Protein AF-A0A3C0QBR5-F1 (afdb_monomer_lite)

Fold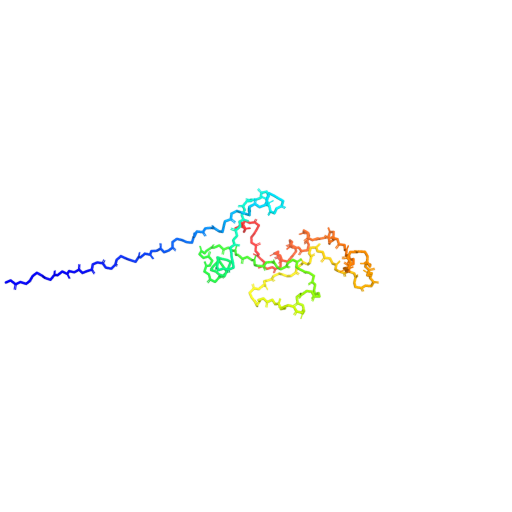seek 3Di:
DDDDDDPPPDDPPPDPDFDDADPDPVPADPVNHGHDPVRLVCCLVPVVPADDAAEAQDEPVCCVPVPDDPSHQYYHHQKYFDPVAADPVVRDTDIDGDPCRVVRVVVSCVVVVHDPPRD

Secondary structure (DSSP, 8-state):
------------------PPPPSSGGG--SS-----HHHHHHHHH--TT-----EE-S-HHHHHHH---TT--EE--SEEEEEEEEETTTTEEEEEE-TTHHHHHHHHHHHTT--TT--

Structure (mmCIF, N/CA/C/O backbone):
data_AF-A0A3C0QBR5-F1
#
_entry.id   AF-A0A3C0QBR5-F1
#
loop_
_atom_site.group_PDB
_atom_site.id
_atom_site.type_symbol
_atom_site.label_atom_id
_atom_site.label_alt_id
_atom_site.label_comp_id
_atom_site.label_asym_id
_atom_site.label_entity_id
_atom_site.label_seq_id
_atom_site.pdbx_PDB_ins_code
_atom_site.Cartn_x
_atom_site.Cartn_y
_atom_site.Cartn_z
_atom_site.occupancy
_atom_site.B_iso_or_equiv
_atom_site.auth_seq_id
_atom_site.auth_comp_id
_atom_site.auth_asym_id
_atom_site.auth_atom_id
_atom_site.pdbx_PDB_model_num
ATOM 1 N N . MET A 1 1 ? -1.710 20.778 63.511 1.00 46.84 1 MET A N 1
ATOM 2 C CA . MET A 1 1 ? -1.049 21.032 62.213 1.00 46.84 1 MET A CA 1
ATOM 3 C C . MET A 1 1 ? -0.914 19.700 61.504 1.00 46.84 1 MET A C 1
ATOM 5 O O . MET A 1 1 ? -0.357 18.804 62.113 1.00 46.84 1 MET A O 1
ATOM 9 N N . ASN A 1 2 ? -1.528 19.553 60.327 1.00 38.00 2 ASN A N 1
ATOM 10 C CA . ASN A 1 2 ? -1.091 18.715 59.199 1.00 38.00 2 ASN A CA 1
ATOM 11 C C . ASN A 1 2 ? -2.215 18.729 58.156 1.00 38.00 2 ASN A C 1
ATOM 13 O O . ASN A 1 2 ? -3.231 18.056 58.305 1.00 38.00 2 ASN A O 1
ATOM 17 N N . ARG A 1 3 ? -2.066 19.579 57.135 1.00 47.16 3 ARG A N 1
ATOM 18 C CA . ARG A 1 3 ? -2.972 19.611 55.985 1.00 47.16 3 ARG A CA 1
ATOM 19 C C . ARG A 1 3 ? -2.566 18.477 55.044 1.00 47.16 3 ARG A C 1
ATOM 21 O O . ARG A 1 3 ? -1.449 18.495 54.538 1.00 47.16 3 ARG A O 1
ATOM 28 N N . LEU A 1 4 ? -3.453 17.504 54.829 1.00 48.16 4 LEU A N 1
ATOM 29 C CA . LEU A 1 4 ? -3.306 16.521 53.755 1.00 48.16 4 LEU A CA 1
ATOM 30 C C . LEU A 1 4 ? -3.374 17.261 52.411 1.00 48.16 4 LEU A C 1
ATOM 32 O O . LEU A 1 4 ? -4.413 17.814 52.053 1.00 48.16 4 LEU A O 1
ATOM 36 N N . ILE A 1 5 ? -2.264 17.282 51.676 1.00 53.81 5 ILE A N 1
ATOM 37 C CA . ILE A 1 5 ? -2.227 17.712 50.278 1.00 53.81 5 ILE A CA 1
ATOM 38 C C . ILE A 1 5 ? -2.659 16.505 49.444 1.00 53.81 5 ILE A C 1
ATOM 40 O O . ILE A 1 5 ? -1.932 15.520 49.349 1.00 53.81 5 ILE A O 1
ATOM 44 N N . THR A 1 6 ? -3.861 16.564 48.873 1.00 54.72 6 THR A N 1
ATOM 45 C CA . THR A 1 6 ? -4.306 15.589 47.868 1.00 54.72 6 THR A CA 1
ATOM 46 C C . THR A 1 6 ? -3.689 16.000 46.536 1.00 54.72 6 THR A C 1
ATOM 48 O O . THR A 1 6 ? -4.046 17.039 45.985 1.00 54.72 6 THR A O 1
ATOM 51 N N . LEU A 1 7 ? -2.717 15.226 46.051 1.00 55.56 7 LEU A N 1
ATOM 52 C CA . L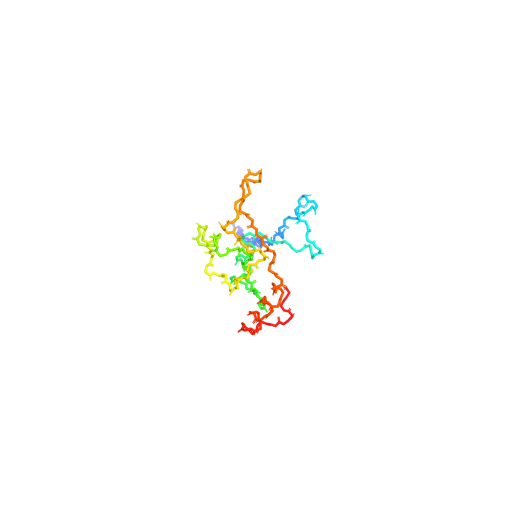EU A 1 7 ? -2.104 15.436 44.743 1.00 55.56 7 LEU A CA 1
ATOM 53 C C . LEU A 1 7 ? -3.091 14.943 43.673 1.00 55.56 7 LEU A C 1
ATOM 55 O O . LEU A 1 7 ? -3.288 13.740 43.509 1.00 55.56 7 LEU A O 1
ATOM 59 N N . LEU A 1 8 ? -3.757 15.873 42.990 1.00 53.94 8 LEU A N 1
ATOM 60 C CA . LEU A 1 8 ? -4.641 15.568 41.868 1.00 53.94 8 LEU A CA 1
ATOM 61 C C . LEU A 1 8 ? -3.769 15.136 40.677 1.00 53.94 8 LEU A C 1
ATOM 63 O O . LEU A 1 8 ? -3.138 15.969 40.028 1.00 53.94 8 LEU A O 1
ATOM 67 N N . LEU A 1 9 ? -3.689 13.830 40.421 1.00 52.75 9 LEU A N 1
ATOM 68 C CA . LEU A 1 9 ? -3.004 13.287 39.252 1.00 52.75 9 LEU A CA 1
ATOM 69 C C . LEU A 1 9 ? -3.890 13.543 38.022 1.00 52.75 9 LEU A C 1
ATOM 71 O O . LEU A 1 9 ? -4.838 12.804 37.770 1.00 52.75 9 LEU A O 1
ATOM 75 N N . VAL A 1 10 ? -3.627 14.626 37.290 1.00 58.53 10 VAL A N 1
ATOM 76 C CA . VAL A 1 10 ? -4.277 14.883 35.998 1.00 58.53 10 VAL A CA 1
ATOM 77 C C . VAL A 1 10 ? -3.637 13.946 34.970 1.00 58.53 10 VAL A C 1
ATOM 79 O O . VAL A 1 10 ? -2.427 14.049 34.750 1.00 58.53 10 VAL A O 1
ATOM 82 N N . PRO A 1 11 ? -4.385 13.023 34.341 1.00 56.16 11 PRO A N 1
ATOM 83 C CA . PRO A 1 11 ? -3.838 12.237 33.249 1.00 56.16 11 PRO A CA 1
ATOM 84 C C . PRO A 1 11 ? -3.589 13.182 32.069 1.00 56.16 11 PRO A C 1
ATOM 86 O O . PRO A 1 11 ? -4.525 13.772 31.530 1.00 56.16 11 PRO A O 1
ATOM 89 N N . LEU A 1 12 ? -2.323 13.352 31.674 1.00 55.81 12 LEU A N 1
ATOM 90 C CA . LEU A 1 12 ? -2.004 13.958 30.386 1.00 55.81 12 LEU A CA 1
ATOM 91 C C . LEU A 1 12 ? -2.495 12.997 29.301 1.00 55.81 12 LEU A C 1
ATOM 93 O O . LEU A 1 12 ? -1.846 11.994 29.007 1.00 55.81 12 LEU A O 1
ATOM 97 N N . ALA A 1 13 ? -3.652 13.297 28.717 1.00 54.62 13 ALA A N 1
ATOM 98 C CA . ALA A 1 13 ? -4.050 12.697 27.459 1.00 54.62 13 ALA A CA 1
ATOM 99 C C . ALA A 1 13 ? -3.078 13.205 26.385 1.00 54.62 13 ALA A C 1
ATOM 101 O O . ALA A 1 13 ? -3.164 14.356 25.954 1.00 54.62 13 ALA A O 1
ATOM 102 N N . PHE A 1 14 ? -2.119 12.369 25.986 1.00 54.34 14 PHE A N 1
ATOM 103 C CA . PHE A 1 14 ? -1.364 12.593 24.758 1.00 54.34 14 PHE A CA 1
ATOM 104 C C . PHE A 1 14 ? -2.369 12.538 23.607 1.00 54.34 14 PHE A C 1
ATOM 106 O O . PHE A 1 14 ? -2.806 11.463 23.208 1.00 54.34 14 PHE A O 1
ATOM 113 N N . SER A 1 15 ? -2.788 13.704 23.118 1.00 54.41 15 SER A N 1
ATOM 114 C CA . SER A 1 15 ? -3.478 13.774 21.834 1.00 54.41 15 SER A CA 1
ATOM 115 C C . SER A 1 15 ? -2.481 13.312 20.778 1.00 54.41 15 SER A C 1
ATOM 117 O O . SER A 1 15 ? -1.377 13.855 20.713 1.00 54.41 15 SER A O 1
ATOM 119 N N . ALA A 1 16 ? -2.840 12.288 20.005 1.00 56.56 16 ALA A N 1
ATOM 120 C CA . ALA A 1 16 ? -2.078 11.900 18.829 1.00 56.56 16 ALA A CA 1
ATOM 121 C C . ALA A 1 16 ? -1.957 13.135 17.923 1.00 56.56 16 ALA A C 1
ATOM 123 O O . ALA A 1 16 ? -2.964 13.689 17.477 1.00 56.56 16 ALA A O 1
ATOM 124 N N . ILE A 1 17 ? -0.734 13.637 17.752 1.00 60.59 17 ILE A N 1
ATOM 125 C CA . ILE A 1 17 ? -0.453 14.693 16.785 1.00 60.59 17 ILE A CA 1
ATOM 126 C C . ILE A 1 17 ? -0.349 13.990 15.440 1.00 60.59 17 ILE A C 1
ATOM 128 O O . ILE A 1 17 ? 0.589 13.218 15.268 1.00 60.59 17 ILE A O 1
ATOM 132 N N . ALA A 1 18 ? -1.295 14.291 14.542 1.00 74.62 18 ALA A N 1
ATOM 133 C CA . ALA A 1 18 ? -1.298 13.835 13.155 1.00 74.62 18 ALA A CA 1
ATOM 134 C C . ALA A 1 18 ? 0.103 13.941 12.540 1.00 74.62 18 ALA A C 1
ATOM 136 O O . ALA A 1 18 ? 0.770 14.963 12.731 1.00 74.62 18 ALA A O 1
ATOM 137 N N . ALA A 1 19 ? 0.527 12.925 11.786 1.00 85.31 19 ALA A N 1
ATOM 138 C CA . ALA A 1 19 ? 1.824 12.946 11.122 1.00 85.31 19 ALA A CA 1
ATOM 139 C C . ALA A 1 19 ? 2.083 14.248 10.349 1.00 85.31 19 ALA A C 1
ATOM 141 O O . ALA A 1 19 ? 1.211 14.783 9.654 1.00 85.31 19 ALA A O 1
ATOM 142 N N . ASP A 1 20 ? 3.327 14.720 10.431 1.00 89.56 20 ASP A N 1
ATOM 143 C CA . ASP A 1 20 ? 3.760 15.913 9.721 1.00 89.56 20 ASP A CA 1
ATOM 144 C C . ASP A 1 20 ? 3.555 15.760 8.210 1.00 89.56 20 ASP A C 1
ATOM 146 O O . ASP A 1 20 ? 3.880 14.739 7.592 1.00 89.56 20 ASP A O 1
ATOM 150 N N . VAL A 1 21 ? 3.055 16.826 7.585 1.00 91.19 21 VAL A N 1
ATOM 151 C CA . VAL A 1 21 ? 2.945 16.893 6.128 1.00 91.19 21 VAL A CA 1
ATOM 152 C C . VAL A 1 21 ? 4.349 16.777 5.521 1.00 91.19 21 VAL A C 1
ATOM 154 O O . VAL A 1 21 ? 5.245 17.521 5.930 1.00 91.19 21 VAL A O 1
ATOM 157 N N . PRO A 1 22 ? 4.561 15.937 4.487 1.00 92.44 22 PRO A N 1
ATOM 158 C CA . PRO A 1 22 ? 5.866 15.805 3.853 1.00 92.44 22 PRO A CA 1
ATOM 159 C C . PRO A 1 22 ? 6.449 17.158 3.421 1.00 92.44 22 PRO A C 1
ATOM 161 O O . PRO A 1 22 ? 5.791 17.949 2.735 1.00 92.44 22 PRO A O 1
ATOM 164 N N . GLU A 1 23 ? 7.712 17.420 3.762 1.00 94.69 23 GLU A N 1
ATOM 165 C CA . GLU A 1 23 ? 8.396 18.667 3.386 1.00 94.69 23 GLU A CA 1
ATOM 166 C C . GLU A 1 23 ? 8.453 18.845 1.862 1.00 94.69 23 GLU A C 1
ATOM 168 O O . GLU A 1 23 ? 8.198 19.927 1.329 1.00 94.69 23 GLU A O 1
ATOM 173 N N . LYS A 1 24 ? 8.724 17.752 1.138 1.00 95.94 24 LYS A N 1
ATOM 174 C CA . LYS A 1 24 ? 8.794 17.740 -0.325 1.00 95.94 24 LYS A CA 1
ATOM 175 C C . LYS A 1 24 ? 7.394 17.762 -0.929 1.00 95.94 24 LYS A C 1
ATOM 177 O O . LYS A 1 24 ? 6.645 16.796 -0.807 1.00 95.94 24 LYS A O 1
ATOM 182 N N . ALA A 1 25 ? 7.086 18.815 -1.685 1.00 94.62 25 ALA A N 1
ATOM 183 C CA . ALA A 1 25 ? 5.796 18.970 -2.359 1.00 94.62 25 ALA A CA 1
ATOM 184 C C . ALA A 1 25 ? 5.438 17.794 -3.289 1.00 94.62 25 ALA A C 1
ATOM 186 O O . ALA A 1 25 ? 4.271 17.432 -3.385 1.00 94.62 25 ALA A O 1
ATOM 187 N N . SER A 1 26 ? 6.429 17.149 -3.918 1.00 94.62 26 SER A N 1
ATOM 188 C CA . SER A 1 26 ? 6.221 15.979 -4.787 1.00 94.62 26 SER A CA 1
ATOM 189 C C . SER A 1 26 ? 5.706 14.733 -4.058 1.00 94.62 26 SER A C 1
ATOM 191 O O . SER A 1 26 ? 5.256 13.800 -4.713 1.00 94.62 26 SER A O 1
ATOM 193 N N . MET A 1 27 ? 5.803 14.699 -2.726 1.00 91.56 27 MET A N 1
ATOM 194 C CA . MET A 1 27 ? 5.330 13.598 -1.880 1.00 91.56 27 MET A CA 1
ATOM 195 C C . MET A 1 27 ? 3.960 13.889 -1.260 1.00 91.56 27 MET A C 1
ATOM 197 O O . MET A 1 27 ? 3.441 13.064 -0.513 1.00 91.56 27 MET A O 1
ATOM 201 N N . ARG A 1 28 ? 3.379 15.065 -1.531 1.00 93.88 28 ARG A N 1
ATOM 202 C CA . ARG A 1 28 ? 2.089 15.452 -0.967 1.00 93.88 28 ARG A CA 1
ATOM 203 C C . ARG A 1 28 ? 0.943 14.917 -1.818 1.00 93.88 28 ARG A C 1
ATOM 205 O O . ARG A 1 28 ? 0.949 15.051 -3.041 1.00 93.88 28 ARG A O 1
ATOM 212 N N . THR A 1 29 ? -0.062 14.339 -1.173 1.00 91.62 29 THR A N 1
ATOM 213 C CA . THR A 1 29 ? -1.296 13.882 -1.818 1.00 91.62 29 THR A CA 1
ATOM 214 C C . THR A 1 29 ? -2.339 15.000 -1.835 1.00 91.62 29 THR A C 1
ATOM 216 O O . THR A 1 29 ? -2.304 15.914 -1.011 1.00 91.62 29 THR A O 1
ATOM 219 N N . LYS A 1 30 ? -3.306 14.923 -2.761 1.00 92.44 30 LYS A N 1
ATOM 220 C CA . LYS A 1 30 ? -4.443 15.863 -2.802 1.00 92.44 30 LYS A CA 1
ATOM 221 C C . LYS A 1 30 ? -5.323 15.777 -1.553 1.00 92.44 30 LYS A C 1
ATOM 223 O O . LYS A 1 30 ? -5.908 16.780 -1.171 1.00 92.44 30 LYS A O 1
ATOM 228 N N . ALA A 1 31 ? -5.417 14.590 -0.953 1.00 90.00 31 ALA A N 1
ATOM 229 C CA . ALA A 1 31 ? -6.196 14.366 0.259 1.00 90.00 31 ALA A CA 1
ATOM 230 C C . ALA A 1 31 ? -5.572 15.059 1.479 1.00 90.00 31 ALA A C 1
ATOM 232 O O . ALA A 1 31 ? -6.293 15.446 2.389 1.00 90.00 31 ALA A O 1
ATOM 233 N N . GLY A 1 32 ? -4.243 15.226 1.505 1.00 91.44 32 GLY A N 1
ATOM 234 C CA . GLY A 1 32 ? -3.554 15.853 2.633 1.00 91.44 32 GLY A CA 1
ATOM 235 C C . GLY A 1 32 ? -3.621 15.045 3.934 1.00 91.44 32 GLY A C 1
ATOM 236 O O . GLY A 1 32 ? -3.307 15.587 4.986 1.00 91.44 32 GLY A O 1
ATOM 237 N N . LEU A 1 33 ? -4.021 13.774 3.856 1.00 90.56 33 LEU A N 1
ATOM 238 C CA . LEU A 1 33 ? -4.102 12.849 4.980 1.00 90.56 33 LEU A CA 1
ATOM 239 C C . LEU A 1 33 ? -2.791 12.068 5.072 1.00 90.56 33 LEU A C 1
ATOM 241 O O . LEU A 1 33 ? -2.418 11.367 4.127 1.00 90.56 33 LEU A O 1
ATOM 245 N N . TYR A 1 34 ? -2.097 12.210 6.196 1.00 92.12 34 TYR A N 1
ATOM 246 C CA . TYR A 1 34 ? -0.862 11.497 6.509 1.00 92.12 34 TYR A CA 1
ATOM 247 C C . TYR A 1 34 ? -0.981 10.920 7.906 1.00 92.12 34 TYR A C 1
ATOM 249 O O . TYR A 1 34 ? -1.614 11.517 8.775 1.00 92.12 34 TYR A O 1
ATOM 257 N N . VAL A 1 35 ? -0.380 9.755 8.095 1.00 92.62 35 VAL A N 1
ATOM 258 C CA . VAL A 1 35 ? -0.370 9.056 9.374 1.00 92.62 35 VAL A CA 1
ATOM 259 C C . VAL A 1 35 ? 0.990 8.368 9.513 1.00 92.62 35 VAL A C 1
ATOM 261 O O . VAL A 1 35 ? 1.560 7.912 8.514 1.00 92.62 35 VAL A O 1
ATOM 264 N N . ASP A 1 36 ? 1.532 8.317 10.725 1.00 93.00 36 ASP A N 1
ATOM 265 C CA . ASP A 1 36 ? 2.777 7.607 11.015 1.00 93.00 36 ASP A CA 1
ATOM 266 C C . ASP A 1 36 ? 2.519 6.127 11.368 1.00 93.00 36 ASP A C 1
ATOM 268 O O . ASP A 1 36 ? 1.384 5.646 11.417 1.00 93.00 36 ASP A O 1
ATOM 272 N N . ALA A 1 37 ? 3.581 5.347 11.583 1.00 92.81 37 ALA A N 1
ATOM 273 C CA . ALA A 1 37 ? 3.435 3.922 11.884 1.00 92.81 37 ALA A CA 1
ATOM 274 C C . ALA A 1 37 ? 2.704 3.644 13.216 1.00 92.81 37 ALA A C 1
ATOM 276 O O . ALA A 1 37 ? 1.966 2.662 13.314 1.00 92.81 37 ALA A O 1
ATOM 277 N N . ARG A 1 38 ? 2.895 4.488 14.239 1.00 93.38 38 ARG A N 1
ATOM 278 C CA . ARG A 1 38 ? 2.220 4.350 15.540 1.00 93.38 38 ARG A CA 1
ATOM 279 C C . ARG A 1 38 ? 0.754 4.734 15.420 1.00 93.38 38 ARG A C 1
ATOM 281 O O . ARG A 1 38 ? -0.092 4.008 15.926 1.00 93.38 38 ARG A O 1
ATOM 288 N N . GLU A 1 39 ? 0.460 5.812 14.702 1.00 91.69 39 GLU A N 1
ATOM 289 C CA . GLU A 1 39 ? -0.909 6.248 14.433 1.00 91.69 39 GLU A CA 1
ATOM 290 C C . GLU A 1 39 ? -1.675 5.205 13.622 1.00 91.69 39 GLU A C 1
ATOM 292 O O . GLU A 1 39 ? -2.780 4.838 14.005 1.00 91.69 39 GLU A O 1
ATOM 297 N N . SER A 1 40 ? -1.064 4.653 12.565 1.00 93.12 40 SER A N 1
ATOM 298 C CA . SER A 1 40 ? -1.641 3.544 11.788 1.00 93.12 40 SER A CA 1
ATOM 299 C C . SER A 1 40 ? -1.997 2.368 12.695 1.00 93.12 40 SER A C 1
ATOM 301 O O . SER A 1 40 ? -3.101 1.832 12.635 1.00 93.12 40 SER A O 1
ATOM 303 N N . HIS A 1 41 ? -1.058 1.970 13.557 1.00 95.00 41 HIS A N 1
ATOM 304 C CA . HIS A 1 41 ? -1.257 0.873 14.493 1.00 95.00 41 HIS A CA 1
ATOM 305 C C . HIS A 1 41 ? -2.386 1.171 15.493 1.00 95.00 41 HIS A C 1
ATOM 307 O O . HIS A 1 41 ? -3.237 0.314 15.733 1.00 95.00 41 HIS A O 1
ATOM 313 N N . ASP A 1 42 ? -2.429 2.376 16.064 1.00 93.62 42 ASP A N 1
ATOM 314 C CA . ASP A 1 42 ? -3.499 2.781 16.978 1.00 93.62 42 ASP A CA 1
ATOM 315 C C . ASP A 1 42 ? -4.859 2.839 16.270 1.00 93.62 42 ASP A C 1
ATOM 317 O O . ASP A 1 42 ? -5.833 2.324 16.810 1.00 93.62 42 ASP A O 1
ATOM 321 N N . MET A 1 43 ? -4.937 3.353 15.038 1.00 91.88 43 MET A N 1
ATOM 322 C CA . MET A 1 43 ? -6.172 3.356 14.243 1.00 91.88 43 MET A CA 1
ATOM 323 C C . MET A 1 43 ? -6.697 1.940 13.984 1.00 91.88 43 MET A C 1
ATOM 325 O O . MET A 1 43 ? -7.901 1.709 14.057 1.00 91.88 43 MET A O 1
ATOM 329 N N . LEU A 1 44 ? -5.804 0.990 13.704 1.00 93.38 44 LEU A N 1
ATOM 330 C CA . LEU A 1 44 ? -6.176 -0.399 13.434 1.00 93.38 44 LEU A CA 1
ATOM 331 C C . LEU A 1 44 ? -6.543 -1.177 14.709 1.00 93.38 44 LEU A C 1
ATOM 333 O O . LEU A 1 44 ? -7.419 -2.036 14.669 1.00 93.38 44 LEU A O 1
ATOM 337 N N . THR A 1 45 ? -5.890 -0.899 15.843 1.00 94.44 45 THR A N 1
ATOM 338 C CA . THR A 1 45 ? -6.129 -1.622 17.112 1.00 94.44 45 THR A CA 1
ATOM 339 C C . THR A 1 45 ? -7.203 -0.984 17.992 1.00 94.44 45 THR A C 1
ATOM 341 O O . THR A 1 45 ? -7.795 -1.664 18.832 1.00 94.44 45 THR A O 1
ATOM 344 N N . LYS A 1 46 ? -7.469 0.313 17.811 1.00 93.31 46 LYS A N 1
ATOM 345 C CA . LYS A 1 46 ? -8.448 1.113 18.559 1.00 93.31 46 LYS A CA 1
ATOM 346 C C . LYS A 1 46 ? -9.274 1.963 17.577 1.00 93.31 46 LYS A C 1
ATOM 348 O O . LYS A 1 46 ? -9.173 3.187 17.575 1.00 93.31 46 LYS A O 1
ATOM 353 N N . PRO A 1 47 ? -10.112 1.342 16.733 1.00 84.25 47 PRO A N 1
ATOM 354 C CA . PRO A 1 47 ? -10.810 2.056 15.661 1.00 84.25 47 PRO A CA 1
ATOM 355 C C . PRO A 1 47 ? -11.860 3.082 16.128 1.00 84.25 47 PRO A C 1
ATOM 357 O O . PRO A 1 47 ? -12.284 3.918 15.332 1.00 84.25 47 PRO A O 1
ATOM 360 N N . GLU A 1 48 ? -12.281 3.053 17.400 1.00 87.88 48 GLU A N 1
ATOM 361 C CA . GLU A 1 48 ? -13.246 4.006 17.987 1.00 87.88 48 GLU A CA 1
ATOM 362 C C . GLU A 1 48 ? -14.566 4.125 17.192 1.00 87.88 48 GLU A C 1
ATOM 364 O O . GLU A 1 48 ? -15.138 5.201 17.046 1.00 87.88 48 GLU A O 1
ATOM 369 N N . GLY A 1 49 ? -15.063 3.001 16.666 1.00 83.25 49 GLY A N 1
ATOM 370 C CA . GLY A 1 49 ? -16.307 2.954 15.885 1.00 83.25 49 GLY A CA 1
ATOM 371 C C . GLY A 1 49 ? -16.151 3.310 14.403 1.00 83.25 49 GLY A C 1
ATOM 372 O O . GLY A 1 49 ? -17.156 3.404 13.705 1.00 83.25 49 GLY A O 1
ATOM 373 N N . ARG A 1 50 ? -14.916 3.488 13.918 1.00 84.75 50 ARG A N 1
ATOM 374 C CA . ARG A 1 50 ? -14.597 3.648 12.492 1.00 84.75 50 ARG A CA 1
ATOM 375 C C . ARG A 1 50 ? -14.233 2.312 11.850 1.00 84.75 50 ARG A C 1
ATOM 377 O O . ARG A 1 50 ? -13.738 1.408 12.517 1.00 84.75 50 ARG A O 1
ATOM 384 N N . GLU A 1 51 ? -14.412 2.209 10.541 1.00 88.44 51 GLU A N 1
ATOM 385 C CA . GLU A 1 51 ? -13.832 1.124 9.752 1.00 88.44 51 GLU A CA 1
ATOM 386 C C . GLU A 1 51 ? -12.465 1.569 9.232 1.00 88.44 51 GLU A C 1
ATOM 388 O O . GLU A 1 51 ? -12.353 2.592 8.562 1.00 88.44 51 GLU A O 1
ATOM 393 N N . VAL A 1 52 ? -11.414 0.818 9.565 1.00 91.25 52 VAL A N 1
ATOM 394 C CA . VAL A 1 52 ? -10.039 1.117 9.146 1.00 91.25 52 VAL A CA 1
ATOM 395 C C . VAL A 1 52 ? -9.469 -0.112 8.456 1.00 91.25 52 VAL A C 1
ATOM 397 O O . VAL A 1 52 ? -9.441 -1.198 9.031 1.00 91.25 52 VAL A O 1
ATOM 400 N N . VAL A 1 53 ? -8.998 0.062 7.222 1.00 94.06 53 VAL A N 1
ATOM 401 C CA . VAL A 1 53 ? -8.456 -1.022 6.397 1.00 94.06 53 VAL A CA 1
ATOM 402 C C . VAL A 1 53 ? -7.031 -0.680 5.991 1.00 94.06 53 VAL A C 1
ATOM 404 O O . VAL A 1 53 ? -6.792 0.316 5.309 1.00 94.06 53 VAL A O 1
ATOM 407 N N . LEU A 1 54 ? -6.077 -1.529 6.373 1.00 95.88 54 LEU A N 1
ATOM 408 C CA . LEU A 1 54 ? -4.703 -1.409 5.898 1.00 95.88 54 LEU A CA 1
ATOM 409 C C . LEU A 1 54 ? -4.556 -2.093 4.534 1.00 95.88 54 LEU A C 1
ATOM 411 O O . LEU A 1 54 ? -4.722 -3.312 4.415 1.00 95.88 54 LEU A O 1
ATOM 415 N N . VAL A 1 55 ? -4.227 -1.293 3.519 1.00 96.31 55 VAL A N 1
ATOM 416 C CA . VAL A 1 55 ? -3.999 -1.738 2.140 1.00 96.31 55 VAL A CA 1
ATOM 417 C C . VAL A 1 55 ? -2.507 -1.674 1.822 1.00 96.31 55 VAL A C 1
ATOM 419 O O . VAL A 1 55 ? -1.922 -0.593 1.762 1.00 96.31 55 VAL A O 1
ATOM 422 N N . ASP A 1 56 ? -1.889 -2.825 1.576 1.00 97.25 56 ASP A N 1
ATOM 423 C CA . ASP A 1 56 ? -0.525 -2.907 1.061 1.00 97.25 56 ASP A CA 1
ATOM 424 C C . ASP A 1 56 ? -0.548 -2.833 -0.473 1.00 97.25 56 ASP A C 1
ATOM 426 O O . ASP A 1 56 ? -1.175 -3.656 -1.146 1.00 97.25 56 ASP A O 1
ATOM 430 N N . VAL A 1 57 ? 0.123 -1.823 -1.029 1.00 97.12 57 VAL A N 1
ATOM 431 C CA . VAL A 1 57 ? 0.135 -1.541 -2.475 1.00 97.12 57 VAL A CA 1
ATOM 432 C C . VAL A 1 57 ? 1.416 -1.982 -3.181 1.00 97.12 57 VAL A C 1
ATOM 434 O O . VAL A 1 57 ? 1.641 -1.647 -4.351 1.00 97.12 57 VAL A O 1
ATOM 437 N N . ARG A 1 58 ? 2.292 -2.690 -2.467 1.00 96.94 58 ARG A N 1
ATOM 438 C CA . ARG A 1 58 ? 3.597 -3.119 -2.972 1.00 96.94 58 ARG A CA 1
ATOM 439 C C . ARG A 1 58 ? 3.477 -4.308 -3.916 1.00 96.94 58 ARG A C 1
ATOM 441 O O . ARG A 1 58 ? 2.488 -5.039 -3.907 1.00 96.94 58 ARG A O 1
ATOM 448 N N . ASP A 1 59 ? 4.503 -4.520 -4.731 1.00 95.62 59 ASP A N 1
ATOM 449 C CA . ASP A 1 59 ? 4.602 -5.732 -5.545 1.00 95.62 59 ASP A CA 1
ATOM 450 C C . ASP A 1 59 ? 4.776 -6.980 -4.656 1.00 95.62 59 ASP A C 1
ATOM 452 O O . ASP A 1 59 ? 5.352 -6.917 -3.568 1.00 95.62 59 ASP A O 1
ATOM 456 N N . ALA A 1 60 ? 4.289 -8.135 -5.120 1.00 93.56 60 ALA A N 1
ATOM 457 C CA . ALA A 1 60 ? 4.369 -9.388 -4.369 1.00 93.56 60 ALA A CA 1
ATOM 458 C C . ALA A 1 60 ? 5.818 -9.817 -4.058 1.00 93.56 60 ALA A C 1
ATOM 460 O O . ALA A 1 60 ? 6.068 -10.424 -3.013 1.00 93.56 60 ALA A O 1
ATOM 461 N N . VAL A 1 61 ? 6.774 -9.486 -4.934 1.00 92.50 61 VAL A N 1
ATOM 462 C CA . VAL A 1 61 ? 8.203 -9.739 -4.712 1.00 92.50 61 VAL A CA 1
ATOM 463 C C . VAL A 1 61 ? 8.691 -8.970 -3.488 1.00 92.50 61 VAL A C 1
ATOM 465 O O . VAL A 1 61 ? 9.351 -9.552 -2.631 1.00 92.50 61 VAL A O 1
ATOM 468 N N . GLU A 1 62 ? 8.330 -7.692 -3.358 1.00 92.44 62 GLU A N 1
ATOM 469 C CA . GLU A 1 62 ? 8.747 -6.867 -2.220 1.00 92.44 62 GLU A CA 1
ATOM 470 C C . GLU A 1 62 ? 8.239 -7.459 -0.901 1.00 92.44 62 GLU A C 1
ATOM 472 O O . GLU A 1 62 ? 9.031 -7.722 0.004 1.00 92.44 62 GLU A O 1
ATOM 477 N N . ILE A 1 63 ? 6.945 -7.790 -0.834 1.00 94.50 63 ILE A N 1
ATOM 478 C CA . ILE A 1 63 ? 6.327 -8.403 0.352 1.00 94.50 63 ILE A CA 1
ATOM 479 C C . ILE A 1 63 ? 7.033 -9.700 0.751 1.00 94.50 63 ILE A C 1
ATOM 481 O O . ILE A 1 63 ? 7.289 -9.932 1.935 1.00 94.50 63 ILE A O 1
ATOM 485 N N . LYS A 1 64 ? 7.378 -10.545 -0.228 1.00 92.50 64 LYS A N 1
ATOM 486 C CA . LYS A 1 64 ? 8.033 -11.830 0.031 1.00 92.50 64 LYS A CA 1
ATOM 487 C C . LYS A 1 64 ? 9.397 -11.675 0.707 1.00 92.50 64 LYS A C 1
ATOM 489 O O . LYS A 1 64 ? 9.756 -12.537 1.508 1.00 92.50 64 LYS A O 1
ATOM 494 N N . PHE A 1 65 ? 10.145 -10.620 0.383 1.00 93.12 65 PHE A N 1
ATOM 495 C CA . PHE A 1 65 ? 11.520 -10.437 0.853 1.00 93.12 65 PHE A CA 1
ATOM 496 C C . PHE A 1 65 ? 11.655 -9.483 2.043 1.00 93.12 65 PHE A C 1
ATOM 498 O O . PHE A 1 65 ? 12.533 -9.697 2.875 1.00 93.12 65 PHE A O 1
ATOM 505 N N . THR A 1 66 ? 10.800 -8.463 2.164 1.00 94.06 66 THR A N 1
ATOM 506 C CA . THR A 1 66 ? 10.850 -7.511 3.292 1.00 94.06 66 THR A CA 1
ATOM 507 C C . THR A 1 66 ? 9.922 -7.888 4.441 1.00 94.06 66 THR A C 1
ATOM 509 O O . THR A 1 66 ? 10.051 -7.348 5.535 1.00 94.06 66 THR A O 1
ATOM 512 N N . GLY A 1 67 ? 8.955 -8.773 4.187 1.00 95.06 67 GLY A N 1
ATOM 513 C CA . GLY A 1 67 ? 7.854 -9.042 5.102 1.00 95.06 67 GLY A CA 1
ATOM 514 C C . GLY A 1 67 ? 6.753 -7.975 5.057 1.00 95.06 67 GLY A C 1
ATOM 515 O O . GLY A 1 67 ? 6.817 -6.980 4.322 1.00 95.06 67 GLY A O 1
ATOM 516 N N . TYR A 1 68 ? 5.712 -8.232 5.843 1.00 95.88 68 TYR A N 1
ATOM 517 C CA . TYR A 1 68 ? 4.519 -7.404 6.015 1.00 95.88 68 TYR A CA 1
ATOM 518 C C . TYR A 1 68 ? 3.885 -7.704 7.382 1.00 95.88 68 TYR A C 1
ATOM 520 O O . TYR A 1 68 ? 4.247 -8.690 8.027 1.00 95.88 68 TYR A O 1
ATOM 528 N N . THR A 1 69 ? 2.972 -6.843 7.831 1.00 95.56 69 THR A N 1
ATOM 529 C CA . THR A 1 69 ? 2.214 -7.052 9.073 1.00 95.56 69 THR A CA 1
ATOM 530 C C . THR A 1 69 ? 1.009 -7.961 8.831 1.00 95.56 69 THR A C 1
ATOM 532 O O . THR A 1 69 ? 0.369 -7.886 7.783 1.00 95.56 69 THR A O 1
ATOM 535 N N . ASP A 1 70 ? 0.670 -8.796 9.808 1.00 95.25 70 ASP A N 1
ATOM 536 C CA . ASP A 1 70 ? -0.547 -9.617 9.808 1.00 95.25 70 ASP A CA 1
ATOM 537 C C . ASP A 1 70 ? -1.835 -8.777 9.885 1.00 95.25 70 ASP A C 1
ATOM 539 O O . ASP A 1 70 ? -2.910 -9.255 9.536 1.00 95.25 70 ASP A O 1
ATOM 543 N N . MET A 1 71 ? -1.717 -7.501 10.257 1.00 95.94 71 MET A N 1
ATOM 544 C CA . MET A 1 71 ? -2.809 -6.525 10.246 1.00 95.94 71 MET A CA 1
ATOM 545 C C . MET A 1 71 ? -3.189 -6.037 8.833 1.00 95.94 71 MET A C 1
ATOM 547 O O . MET A 1 71 ? -4.165 -5.301 8.681 1.00 95.94 71 MET A O 1
ATOM 551 N N . THR A 1 72 ? -2.430 -6.399 7.791 1.00 96.44 72 THR A N 1
ATOM 552 C CA . THR A 1 72 ? -2.758 -6.050 6.401 1.00 96.44 72 THR A CA 1
ATOM 553 C C . THR A 1 72 ? -3.978 -6.841 5.934 1.00 96.44 72 THR A C 1
ATOM 555 O O . THR A 1 72 ? -3.904 -8.049 5.724 1.00 96.44 72 THR A O 1
ATOM 558 N N . ALA A 1 73 ? -5.091 -6.147 5.701 1.00 95.94 73 ALA A N 1
ATOM 559 C CA . ALA A 1 73 ? -6.332 -6.769 5.241 1.00 95.94 73 ALA A CA 1
ATOM 560 C C . ALA A 1 73 ? -6.360 -6.977 3.718 1.00 95.94 73 ALA A C 1
ATOM 562 O O . ALA A 1 73 ? -6.955 -7.931 3.218 1.00 95.94 73 ALA A O 1
ATOM 563 N N . ILE A 1 74 ? -5.723 -6.076 2.965 1.00 96.38 74 ILE A N 1
ATOM 564 C CA . ILE A 1 74 ? -5.760 -6.066 1.502 1.00 96.38 74 ILE A CA 1
ATOM 565 C C . ILE A 1 74 ? -4.341 -5.948 0.952 1.00 96.38 74 ILE A C 1
ATOM 567 O O . ILE A 1 74 ? -3.591 -5.060 1.342 1.00 96.38 74 ILE A O 1
ATOM 571 N N . HIS A 1 75 ? -4.006 -6.791 -0.028 1.00 97.25 75 HIS A N 1
ATOM 572 C CA . HIS A 1 75 ? -2.817 -6.633 -0.867 1.00 97.25 75 HIS A CA 1
ATOM 573 C C . HIS A 1 75 ? -3.225 -6.467 -2.335 1.00 97.25 75 HIS A C 1
ATOM 575 O O . HIS A 1 75 ? -3.781 -7.392 -2.932 1.00 97.25 75 HIS A O 1
ATOM 581 N N . VAL A 1 76 ? -2.961 -5.291 -2.911 1.00 97.62 76 VAL A N 1
ATOM 582 C CA . VAL A 1 76 ? -3.182 -4.990 -4.338 1.00 97.62 76 VAL A CA 1
ATOM 583 C C . VAL A 1 76 ? -2.002 -4.178 -4.865 1.00 97.62 76 VAL A C 1
ATOM 585 O O . VAL A 1 76 ? -1.917 -2.987 -4.576 1.00 97.62 76 VAL A O 1
ATOM 588 N N . PRO A 1 77 ? -1.107 -4.761 -5.676 1.00 97.19 77 PRO A N 1
ATOM 589 C CA . PRO A 1 77 ? 0.022 -4.026 -6.231 1.00 97.19 77 PRO A CA 1
ATOM 590 C C . PRO A 1 77 ? -0.416 -2.831 -7.089 1.00 97.19 77 PRO A C 1
ATOM 592 O O . PRO A 1 77 ? -1.176 -2.987 -8.049 1.00 97.19 77 PRO A O 1
ATOM 595 N N . TRP A 1 78 ? 0.115 -1.641 -6.795 1.00 97.06 78 TRP A N 1
ATOM 596 C CA . TRP A 1 78 ? -0.017 -0.472 -7.677 1.00 97.06 78 TRP A CA 1
ATOM 597 C C . TRP A 1 78 ? 0.887 -0.591 -8.907 1.00 97.06 78 TRP A C 1
ATOM 599 O O . TRP A 1 78 ? 0.509 -0.231 -10.024 1.00 97.06 78 TRP A O 1
ATOM 609 N N . LYS A 1 79 ? 2.095 -1.120 -8.706 1.00 94.88 79 LYS A N 1
ATOM 610 C CA . LYS A 1 79 ? 3.036 -1.463 -9.772 1.00 94.88 79 LYS A CA 1
ATOM 611 C C . LYS A 1 79 ? 3.369 -2.939 -9.679 1.00 94.88 79 LYS A C 1
ATOM 613 O O . LYS A 1 79 ? 3.567 -3.450 -8.583 1.00 94.88 79 LYS A O 1
ATOM 618 N N . ILE A 1 80 ? 3.458 -3.571 -10.839 1.00 94.25 80 ILE A N 1
ATOM 619 C CA . ILE A 1 80 ? 3.829 -4.973 -10.983 1.00 94.25 80 ILE A CA 1
ATOM 620 C C . ILE A 1 80 ? 5.234 -5.010 -11.570 1.00 94.25 80 ILE A C 1
ATOM 622 O O . ILE A 1 80 ? 5.475 -4.412 -12.629 1.00 94.25 80 ILE A O 1
ATOM 626 N N . ILE A 1 81 ? 6.156 -5.662 -10.866 1.00 92.56 81 ILE A N 1
ATOM 627 C CA . ILE A 1 81 ? 7.544 -5.811 -11.308 1.00 92.56 81 ILE A CA 1
ATOM 628 C C . ILE A 1 81 ? 7.604 -6.832 -12.446 1.00 92.56 81 ILE A C 1
ATOM 630 O O . ILE A 1 81 ? 7.033 -7.918 -12.365 1.00 92.56 81 ILE A O 1
ATOM 634 N N . ASP A 1 82 ? 8.345 -6.495 -13.499 1.00 91.88 82 ASP A N 1
ATOM 635 C CA . ASP A 1 82 ? 8.721 -7.431 -14.554 1.00 91.88 82 ASP A CA 1
ATOM 636 C C . ASP A 1 82 ? 10.185 -7.839 -14.362 1.00 91.88 82 ASP A C 1
ATOM 638 O O . ASP A 1 82 ? 11.115 -7.207 -14.871 1.00 91.88 82 ASP A O 1
ATOM 642 N N . ALA A 1 83 ? 10.387 -8.924 -13.611 1.00 88.50 83 ALA A N 1
ATOM 643 C CA . ALA A 1 83 ? 11.714 -9.456 -13.313 1.00 88.50 83 ALA A CA 1
ATOM 644 C C . ALA A 1 83 ? 12.434 -10.036 -14.549 1.00 88.50 83 ALA A C 1
ATOM 646 O O . ALA A 1 83 ? 13.616 -10.360 -14.467 1.00 88.50 83 ALA A O 1
ATOM 647 N N . SER A 1 84 ? 11.758 -10.156 -15.701 1.00 90.50 84 SER A N 1
ATOM 648 C CA . SER A 1 84 ? 12.389 -10.593 -16.953 1.00 90.50 84 SER A CA 1
ATOM 649 C C . SER A 1 84 ? 13.118 -9.462 -17.688 1.00 90.50 84 SER A C 1
ATOM 651 O O . SER A 1 84 ? 13.868 -9.718 -18.631 1.00 90.50 84 SER A O 1
ATOM 653 N N . ARG A 1 85 ? 12.914 -8.204 -17.268 1.00 88.56 85 ARG A N 1
ATOM 654 C CA . ARG A 1 85 ? 13.443 -7.010 -17.938 1.00 88.56 85 ARG A CA 1
ATOM 655 C C . ARG A 1 85 ? 14.298 -6.175 -16.994 1.00 88.56 85 ARG A C 1
ATOM 657 O O . ARG A 1 85 ? 13.796 -5.299 -16.292 1.00 88.56 85 ARG A O 1
ATOM 664 N N . TRP A 1 86 ? 15.601 -6.424 -17.021 1.00 93.62 86 TRP A N 1
ATOM 665 C CA . TRP A 1 86 ? 16.597 -5.598 -16.341 1.00 93.62 86 TRP A CA 1
ATOM 666 C C . TRP A 1 86 ? 16.968 -4.362 -17.180 1.00 93.62 86 TRP A C 1
ATOM 668 O O . TRP A 1 86 ? 17.252 -4.485 -18.372 1.00 93.62 86 TRP A O 1
ATOM 678 N N . ASP A 1 87 ? 16.973 -3.172 -16.570 1.00 92.50 87 ASP A N 1
ATOM 679 C CA . ASP A 1 87 ? 17.470 -1.930 -17.178 1.00 92.50 87 ASP A CA 1
ATOM 680 C C . ASP A 1 87 ? 18.864 -1.601 -16.621 1.00 92.50 87 ASP A C 1
ATOM 682 O O . ASP A 1 87 ? 18.998 -1.088 -15.509 1.00 92.50 87 ASP A O 1
ATOM 686 N N . GLU A 1 88 ? 19.907 -1.851 -17.419 1.00 95.06 88 GLU A N 1
ATOM 687 C CA . GLU A 1 88 ? 21.306 -1.609 -17.032 1.00 95.06 88 GLU A CA 1
ATOM 688 C C . GLU A 1 88 ? 21.608 -0.141 -16.721 1.00 95.06 88 GLU A C 1
ATOM 690 O O . GLU A 1 88 ? 22.473 0.169 -15.906 1.00 95.06 88 GLU A O 1
ATOM 695 N N . LYS A 1 89 ? 20.903 0.807 -17.341 1.00 94.75 89 LYS A N 1
ATOM 696 C CA . LYS A 1 89 ? 21.161 2.226 -17.083 1.00 94.75 89 LYS A CA 1
ATOM 697 C C . LYS A 1 89 ? 20.537 2.661 -15.762 1.00 94.75 89 LYS A C 1
ATOM 699 O O . LYS A 1 89 ? 21.126 3.461 -15.039 1.00 94.75 89 LYS A O 1
ATOM 704 N N . LYS A 1 90 ? 19.330 2.175 -15.469 1.00 92.25 90 LYS A N 1
ATOM 705 C CA . LYS A 1 90 ? 18.605 2.501 -14.233 1.00 92.25 90 LYS A CA 1
ATOM 706 C C . LYS A 1 90 ? 18.946 1.574 -13.069 1.00 92.25 90 LYS A C 1
ATOM 708 O O . LYS A 1 90 ? 18.459 1.836 -11.973 1.00 92.25 90 LYS A O 1
ATOM 713 N N . GLN A 1 91 ? 19.718 0.510 -13.306 1.00 95.38 91 GLN A N 1
ATOM 714 C CA . GLN A 1 91 ? 20.067 -0.520 -12.323 1.00 95.38 91 GLN A CA 1
ATOM 715 C C . GLN A 1 91 ? 18.826 -1.019 -11.563 1.00 95.38 91 GLN A C 1
ATOM 717 O O . GLN A 1 91 ?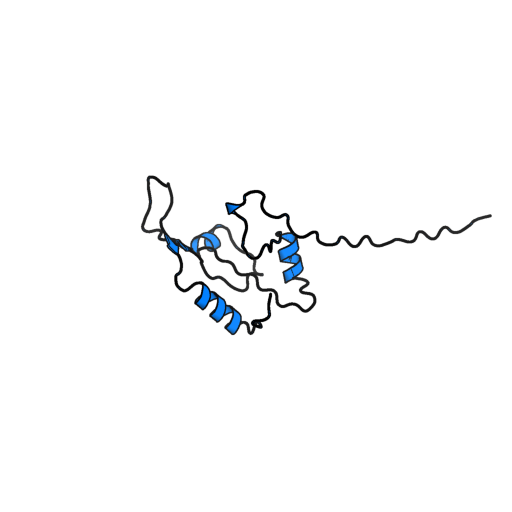 18.798 -1.086 -10.335 1.00 95.38 91 GLN A O 1
ATOM 722 N N . SER A 1 92 ? 17.750 -1.284 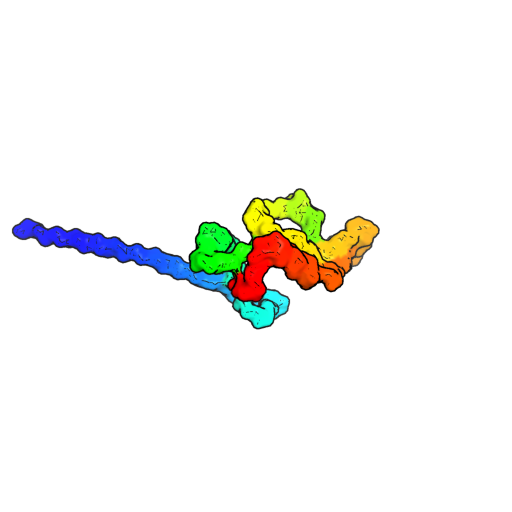-12.305 1.00 90.44 92 SER A N 1
ATOM 723 C CA . SER A 1 92 ? 16.465 -1.702 -11.742 1.00 90.44 92 SER A CA 1
ATOM 724 C C . SER A 1 92 ? 15.682 -2.574 -12.713 1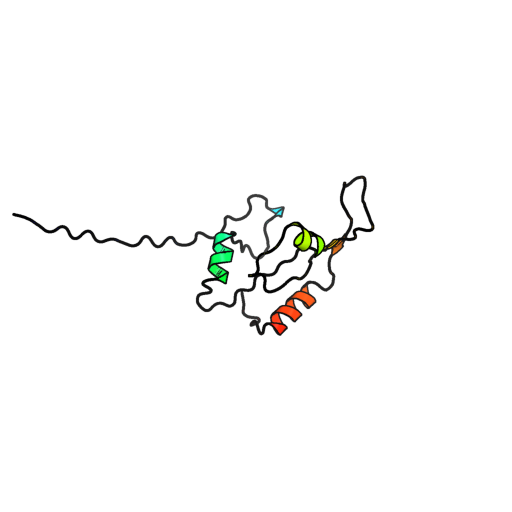.00 90.44 92 SER A C 1
ATOM 726 O O . SER A 1 92 ? 15.858 -2.504 -13.932 1.00 90.44 92 SER A O 1
ATOM 728 N N . TYR A 1 93 ? 14.793 -3.396 -12.159 1.00 91.75 93 TYR A N 1
ATOM 729 C CA . TYR A 1 93 ? 13.810 -4.122 -12.950 1.00 91.75 93 TYR A CA 1
ATOM 730 C C . TYR A 1 93 ? 12.731 -3.173 -13.463 1.00 91.75 93 TYR A C 1
ATOM 732 O O . TYR A 1 93 ? 12.315 -2.230 -12.781 1.00 91.75 93 TYR A O 1
ATOM 740 N N . GLY A 1 94 ? 12.274 -3.443 -14.682 1.00 88.75 94 GLY A N 1
ATOM 741 C CA . GLY A 1 94 ? 11.106 -2.792 -15.243 1.00 88.75 94 GLY A CA 1
ATOM 742 C C . GLY A 1 94 ? 9.831 -3.136 -14.473 1.00 88.75 94 GLY A C 1
ATOM 743 O O . GLY A 1 94 ? 9.792 -3.980 -13.579 1.00 88.75 94 GLY A O 1
ATOM 744 N N . GLY A 1 95 ? 8.748 -2.476 -14.855 1.00 90.12 95 GLY A N 1
ATOM 745 C CA . GLY A 1 95 ? 7.429 -2.774 -14.3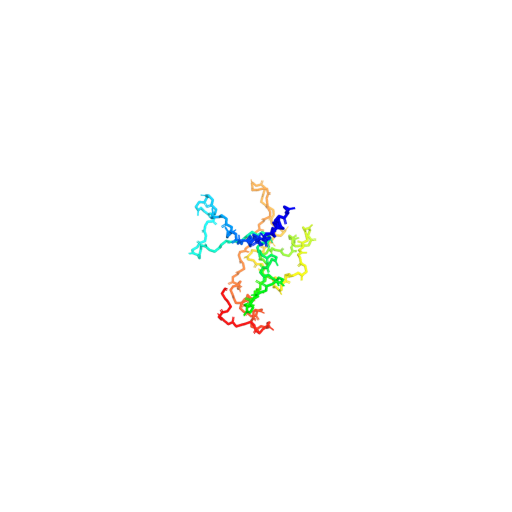29 1.00 90.12 95 GLY A CA 1
ATOM 746 C C . GLY A 1 95 ? 6.361 -1.950 -15.021 1.00 90.12 95 GLY A C 1
ATOM 747 O O . GLY A 1 95 ? 6.654 -0.996 -15.750 1.00 90.12 95 GLY A O 1
ATOM 748 N N . SER A 1 96 ? 5.113 -2.320 -14.783 1.00 93.62 96 SER A N 1
ATOM 749 C CA . SER A 1 96 ? 3.945 -1.606 -15.292 1.00 93.62 96 SER A CA 1
ATOM 750 C C . SER A 1 96 ? 3.005 -1.240 -14.157 1.00 93.62 96 SER A C 1
ATOM 752 O O . SER A 1 96 ? 2.911 -1.950 -13.158 1.00 93.62 96 SER A O 1
ATOM 754 N N . VAL A 1 97 ? 2.281 -0.137 -14.324 1.00 96.12 97 VAL A N 1
ATOM 755 C CA . VAL A 1 97 ? 1.168 0.202 -13.433 1.00 96.12 97 VAL A CA 1
ATOM 756 C C . VAL A 1 97 ? 0.063 -0.837 -13.611 1.00 96.12 97 VAL A C 1
ATOM 758 O O . VAL A 1 97 ? -0.262 -1.202 -14.746 1.00 96.12 97 VAL A O 1
ATOM 761 N N . ASN A 1 98 ? -0.516 -1.297 -12.503 1.00 96.94 98 ASN A N 1
ATOM 762 C CA . ASN A 1 98 ? -1.722 -2.110 -12.538 1.00 96.94 98 ASN A CA 1
ATOM 763 C C . ASN A 1 98 ? -2.892 -1.245 -13.032 1.00 96.94 98 ASN A C 1
ATOM 765 O O . ASN A 1 98 ? -3.360 -0.347 -12.332 1.00 96.94 98 ASN A O 1
ATOM 769 N N . LYS A 1 99 ? -3.367 -1.517 -14.251 1.00 97.69 99 LYS A N 1
ATOM 770 C CA . LYS A 1 99 ? -4.476 -0.773 -14.869 1.00 97.69 99 LYS A CA 1
ATOM 771 C C . LYS A 1 99 ? -5.802 -0.969 -14.134 1.00 97.69 99 LYS A C 1
ATOM 773 O O . LYS A 1 99 ? -6.649 -0.087 -14.209 1.00 97.69 99 LYS A O 1
ATOM 778 N N . ASN A 1 100 ? -5.937 -2.073 -13.405 1.00 97.50 100 ASN A N 1
ATOM 779 C CA . ASN A 1 100 ? -7.150 -2.448 -12.692 1.00 97.50 100 ASN A CA 1
ATOM 780 C C . ASN A 1 100 ? -7.069 -2.103 -11.200 1.00 97.50 100 ASN A C 1
ATOM 782 O O . ASN A 1 100 ? -7.959 -2.474 -10.451 1.00 97.50 100 ASN A O 1
ATOM 786 N N . PHE A 1 101 ? -6.033 -1.385 -10.744 1.00 96.88 101 PHE A N 1
ATOM 787 C CA . PHE A 1 101 ? -5.788 -1.157 -9.314 1.00 96.88 101 PHE A CA 1
ATOM 788 C C . PHE A 1 101 ? -7.019 -0.662 -8.546 1.00 96.88 101 PHE A C 1
ATOM 790 O O . PHE A 1 101 ? -7.326 -1.187 -7.483 1.00 96.88 101 PHE A O 1
ATOM 797 N N . GLY A 1 102 ? -7.723 0.342 -9.080 1.00 94.69 102 GLY A N 1
ATOM 798 C CA . GLY A 1 102 ? -8.918 0.878 -8.427 1.00 94.69 102 GLY A CA 1
ATOM 799 C C . GLY A 1 102 ? -10.025 -0.168 -8.305 1.00 94.69 102 GLY A C 1
ATOM 800 O O . GLY A 1 102 ? -10.587 -0.336 -7.230 1.00 94.69 102 GLY A O 1
ATOM 801 N N . GLU A 1 103 ? -10.283 -0.910 -9.383 1.00 96.81 103 GLU A N 1
ATOM 802 C CA . GLU A 1 103 ? -11.285 -1.980 -9.421 1.00 96.81 103 GLU A CA 1
ATOM 803 C C . GLU A 1 103 ? -10.917 -3.127 -8.470 1.00 96.81 103 GLU A C 1
ATOM 805 O O . GLU A 1 103 ? -11.766 -3.589 -7.712 1.00 96.81 103 GLU A O 1
ATOM 810 N N . ASP A 1 104 ? -9.645 -3.530 -8.441 1.00 97.06 104 ASP A N 1
ATOM 811 C CA . ASP A 1 104 ? -9.131 -4.584 -7.564 1.00 97.06 104 ASP A CA 1
ATOM 812 C C . ASP A 1 104 ? -9.229 -4.192 -6.079 1.00 97.06 104 ASP A C 1
ATOM 814 O O . ASP A 1 104 ? -9.567 -5.028 -5.238 1.00 97.06 104 ASP A O 1
ATOM 818 N N . VAL A 1 105 ? -8.940 -2.929 -5.736 1.00 95.44 105 VAL A N 1
ATOM 819 C CA . VAL A 1 105 ? -9.104 -2.412 -4.367 1.00 95.44 105 VAL A CA 1
ATOM 820 C C . VAL A 1 105 ? -10.582 -2.379 -3.990 1.00 95.44 105 VAL A C 1
ATOM 822 O O . VAL A 1 105 ? -10.939 -2.896 -2.932 1.00 95.44 105 VAL A O 1
ATOM 825 N N . THR A 1 106 ? -11.448 -1.836 -4.852 1.00 94.38 106 THR A N 1
ATOM 826 C CA . THR A 1 106 ? -12.898 -1.788 -4.607 1.00 94.38 106 THR A CA 1
ATOM 827 C C . THR A 1 106 ? -13.478 -3.186 -4.417 1.00 94.38 106 THR A C 1
ATOM 829 O O . THR A 1 106 ? -14.157 -3.421 -3.424 1.00 94.38 106 THR A O 1
ATOM 832 N N . ALA A 1 107 ? -13.141 -4.141 -5.285 1.00 95.62 107 ALA A N 1
ATOM 833 C CA . ALA A 1 107 ? -13.628 -5.514 -5.177 1.00 95.62 107 ALA A CA 1
ATOM 834 C C . ALA A 1 107 ? -13.224 -6.182 -3.851 1.00 95.62 107 ALA A C 1
ATOM 836 O O . ALA A 1 107 ? -13.991 -6.959 -3.284 1.00 95.62 107 ALA A O 1
ATOM 837 N N . ARG A 1 108 ? -12.027 -5.880 -3.332 1.00 95.81 108 ARG A N 1
ATOM 838 C CA . ARG A 1 108 ? -11.561 -6.421 -2.047 1.00 95.81 108 ARG A CA 1
ATOM 839 C C . ARG A 1 108 ? -12.202 -5.734 -0.848 1.00 95.81 108 ARG A C 1
ATOM 841 O O . ARG A 1 108 ? -12.504 -6.422 0.120 1.00 95.81 108 ARG A O 1
ATOM 848 N N . LEU A 1 109 ? -12.438 -4.425 -0.911 1.00 94.19 109 LEU A N 1
ATOM 849 C CA . LEU A 1 109 ? -13.198 -3.706 0.116 1.00 94.19 109 LEU A CA 1
ATOM 850 C C . LEU A 1 109 ? -14.645 -4.216 0.187 1.00 94.19 109 LEU A C 1
ATOM 852 O O . LEU A 1 109 ? -15.123 -4.532 1.275 1.00 94.19 109 LEU A O 1
ATOM 856 N N . ASP A 1 110 ? -15.292 -4.400 -0.968 1.00 93.44 110 ASP A N 1
ATOM 857 C CA . ASP A 1 110 ? -16.646 -4.958 -1.062 1.00 93.44 110 ASP A CA 1
ATOM 858 C C . ASP A 1 110 ? -16.700 -6.387 -0.487 1.00 93.44 110 ASP A C 1
ATOM 860 O O . ASP A 1 110 ? -17.620 -6.727 0.256 1.00 93.44 110 ASP A O 1
ATOM 864 N N . ALA A 1 111 ? -15.690 -7.221 -0.766 1.00 94.50 111 ALA A N 1
ATOM 865 C CA . ALA A 1 111 ? -15.592 -8.576 -0.215 1.00 94.50 111 ALA A CA 1
ATOM 866 C C . ALA A 1 111 ? -15.387 -8.608 1.312 1.00 94.50 111 ALA A C 1
ATOM 868 O O . ALA A 1 111 ? -15.779 -9.580 1.957 1.00 94.50 111 ALA A O 1
ATOM 869 N N . LEU A 1 112 ? -14.790 -7.559 1.890 1.00 93.12 112 LEU A N 1
ATOM 870 C CA . LEU A 1 112 ? -14.675 -7.379 3.341 1.00 93.12 112 LEU A CA 1
ATOM 871 C C . LEU A 1 112 ? -15.950 -6.795 3.973 1.00 93.12 112 LEU A C 1
ATOM 873 O O . LEU A 1 112 ? -16.040 -6.742 5.197 1.00 93.12 112 LEU A O 1
ATOM 877 N N . GLY A 1 113 ? -16.931 -6.375 3.166 1.00 92.25 113 GLY A N 1
ATOM 878 C CA . GLY A 1 113 ? -18.159 -5.740 3.646 1.00 92.25 113 GLY A CA 1
ATOM 879 C C . GLY A 1 113 ? -17.953 -4.328 4.198 1.00 92.25 113 GLY A C 1
ATOM 880 O O . GLY A 1 113 ? -18.798 -3.856 4.952 1.00 92.25 113 GLY A O 1
ATOM 881 N N . VAL A 1 114 ? -16.845 -3.674 3.838 1.00 88.12 114 VAL A N 1
ATOM 882 C CA . VAL A 1 114 ? -16.500 -2.322 4.298 1.00 88.12 114 VAL A CA 1
ATOM 883 C C . VAL A 1 114 ? -17.433 -1.313 3.633 1.00 88.12 114 VAL A C 1
ATOM 885 O O . VAL A 1 114 ? -17.664 -1.368 2.421 1.00 88.12 114 VAL A O 1
ATOM 888 N N . SER A 1 115 ? -17.979 -0.385 4.415 1.00 78.94 115 SER A N 1
ATOM 889 C CA . SER A 1 115 ? -18.842 0.670 3.897 1.00 78.94 115 SER A CA 1
ATOM 890 C C . SER A 1 115 ? -18.082 1.578 2.930 1.00 78.94 115 SER A C 1
ATOM 892 O O . SER A 1 115 ? -16.910 1.898 3.124 1.00 78.94 115 SER A O 1
ATOM 894 N N . LYS A 1 116 ? -18.779 2.096 1.913 1.00 70.12 116 LYS A N 1
ATOM 895 C CA . LYS A 1 116 ? -18.236 3.142 1.027 1.00 70.12 116 LYS A CA 1
ATOM 896 C C . LYS A 1 116 ? -17.979 4.467 1.758 1.00 70.12 116 LYS A C 1
ATOM 898 O O . LYS A 1 116 ? -17.281 5.319 1.215 1.00 70.12 116 LYS A O 1
ATOM 903 N N . ASP A 1 117 ? -18.526 4.606 2.965 1.00 67.06 117 ASP A N 1
ATOM 904 C CA . ASP A 1 117 ? -18.329 5.746 3.864 1.00 67.06 117 ASP A CA 1
ATOM 905 C C . ASP A 1 117 ? -17.105 5.577 4.782 1.00 67.06 117 ASP A C 1
ATOM 907 O O . ASP A 1 117 ? -16.826 6.458 5.597 1.00 67.06 117 ASP A O 1
ATOM 911 N N . ALA A 1 118 ? -16.379 4.453 4.690 1.00 58.88 118 ALA A N 1
ATOM 912 C CA . ALA A 1 118 ? -15.096 4.292 5.361 1.00 58.88 118 ALA A CA 1
ATOM 913 C C . ALA A 1 118 ? -14.100 5.305 4.764 1.00 58.88 118 ALA A C 1
ATOM 915 O O . ALA A 1 118 ? -13.620 5.148 3.637 1.00 58.88 118 ALA A O 1
ATOM 916 N N . HIS A 1 119 ? -13.852 6.386 5.502 1.00 45.53 119 HIS A N 1
ATOM 917 C CA . HIS A 1 119 ? -12.936 7.474 5.158 1.00 45.53 119 HIS A CA 1
ATOM 918 C C . HIS A 1 119 ? -11.726 7.484 6.089 1.00 45.53 119 HIS A C 1
ATOM 920 O O . HIS A 1 119 ? -11.925 7.386 7.324 1.00 45.53 119 HIS A O 1
#

Radius of gyration: 21.55 Å; chains: 1; bounding box: 40×33×80 Å

pLDDT: mean 86.21, std 15.38, range [38.0, 97.69]

Sequence (119 aa):
MNRLITLLLVPLAFSAIAADVPEKASMRTKAGLYVDARESHDMLTKPEGREVVLVDVRDAVEIKFTGYTDMTAIHVPWKIIDASRWDEKKQSYGGSVNKNFGEDVTARLDALGVSKDAH